Protein AF-A0A523WH81-F1 (afdb_monomer_lite)

Structure (mmCIF, N/CA/C/O backbone):
data_AF-A0A523WH81-F1
#
_entry.id   AF-A0A523WH81-F1
#
loop_
_atom_site.group_PDB
_atom_site.id
_atom_site.type_symbol
_atom_site.label_atom_id
_atom_site.label_alt_id
_atom_site.label_comp_id
_atom_site.label_asym_id
_atom_site.label_entity_id
_atom_site.label_seq_id
_atom_site.pdbx_PDB_ins_code
_atom_site.Cartn_x
_atom_site.Cartn_y
_atom_site.Cartn_z
_atom_site.occupancy
_atom_site.B_iso_or_equiv
_atom_site.auth_seq_id
_atom_site.auth_comp_id
_atom_site.auth_asym_id
_atom_site.auth_atom_id
_atom_site.pdbx_PDB_model_num
ATOM 1 N N . GLU A 1 1 ? -16.259 10.990 -9.607 1.00 39.59 1 GLU A N 1
ATOM 2 C CA . GLU A 1 1 ? -14.886 11.536 -9.579 1.00 39.59 1 GLU A CA 1
ATOM 3 C C . GLU A 1 1 ? -14.543 11.911 -8.141 1.00 39.59 1 GLU A C 1
ATOM 5 O O . GLU A 1 1 ? -15.184 12.793 -7.581 1.00 39.59 1 GLU A O 1
ATOM 10 N N . GLN A 1 2 ? -13.640 11.178 -7.488 1.00 44.00 2 GLN A N 1
ATOM 11 C CA . GLN A 1 2 ? -13.236 11.460 -6.106 1.00 44.00 2 GLN A CA 1
ATOM 12 C C . GLN A 1 2 ? -12.121 12.512 -6.125 1.00 44.00 2 GLN A C 1
ATOM 14 O O . GLN A 1 2 ? -10.969 12.202 -6.406 1.00 44.00 2 GLN A O 1
ATOM 19 N N . LYS A 1 3 ? -12.474 13.777 -5.874 1.00 44.41 3 LYS A N 1
ATOM 20 C CA . LYS A 1 3 ? -11.502 14.854 -5.654 1.00 44.41 3 LYS A CA 1
ATOM 21 C C . LYS A 1 3 ? -10.980 14.772 -4.220 1.00 44.41 3 LYS A C 1
ATOM 23 O O . LYS A 1 3 ? -11.618 15.298 -3.314 1.00 44.41 3 LYS A O 1
ATOM 28 N N . ALA A 1 4 ? -9.814 14.170 -4.016 1.00 52.53 4 ALA A N 1
ATOM 29 C CA . ALA A 1 4 ? -9.009 14.491 -2.843 1.00 52.53 4 ALA A CA 1
ATOM 30 C C . ALA A 1 4 ? -8.348 15.858 -3.106 1.00 52.53 4 ALA A C 1
ATOM 32 O O . ALA A 1 4 ? -7.547 16.006 -4.019 1.00 52.53 4 ALA A O 1
ATOM 33 N N . ALA A 1 5 ? -8.754 16.898 -2.376 1.00 60.88 5 ALA A N 1
ATOM 34 C CA . ALA A 1 5 ? -8.372 18.286 -2.662 1.00 60.88 5 ALA A CA 1
ATOM 35 C C . ALA A 1 5 ? -6.937 18.662 -2.230 1.00 60.88 5 ALA A C 1
ATOM 37 O O . ALA A 1 5 ? -6.553 19.822 -2.364 1.00 60.88 5 ALA A O 1
ATOM 38 N N . THR A 1 6 ? -6.160 17.722 -1.682 1.00 63.28 6 THR A N 1
ATOM 39 C CA . THR A 1 6 ? -4.910 18.032 -0.966 1.00 63.28 6 THR A CA 1
ATOM 40 C C . THR A 1 6 ? -3.666 17.312 -1.474 1.00 63.28 6 THR A C 1
ATOM 42 O O . THR A 1 6 ? -2.598 17.621 -0.960 1.00 63.28 6 THR A O 1
ATOM 45 N N . TYR A 1 7 ? -3.765 16.391 -2.440 1.00 60.06 7 TYR A N 1
ATOM 46 C CA . TYR A 1 7 ? -2.586 15.678 -2.945 1.00 60.06 7 TYR A CA 1
ATOM 47 C C . TYR A 1 7 ? -1.964 16.418 -4.129 1.00 60.06 7 TYR A C 1
ATOM 49 O O . TYR A 1 7 ? -2.679 16.912 -5.010 1.00 60.06 7 TYR A O 1
ATOM 57 N N . LYS A 1 8 ? -0.635 16.499 -4.162 1.00 64.19 8 LYS A N 1
ATOM 58 C CA . LYS A 1 8 ? 0.099 17.019 -5.320 1.00 64.19 8 LYS A CA 1
ATOM 59 C C . LYS A 1 8 ? 0.810 15.889 -6.045 1.00 64.19 8 LYS A C 1
ATOM 61 O O . LYS A 1 8 ? 1.315 14.962 -5.427 1.00 64.19 8 LYS A O 1
ATOM 66 N N . MET A 1 9 ? 0.913 16.006 -7.367 1.00 57.31 9 MET A N 1
ATOM 67 C CA . MET A 1 9 ? 1.643 15.041 -8.202 1.00 57.31 9 MET A CA 1
ATOM 68 C C . MET A 1 9 ? 3.107 14.860 -7.761 1.00 57.31 9 MET A C 1
ATOM 70 O O . MET A 1 9 ? 3.678 13.793 -7.963 1.00 57.31 9 MET A O 1
ATOM 74 N N . GLU A 1 10 ? 3.718 15.877 -7.143 1.00 72.00 10 GLU A N 1
ATOM 75 C CA . GLU A 1 10 ? 5.108 15.805 -6.676 1.00 72.00 10 GLU A CA 1
ATOM 76 C C . GLU A 1 10 ? 5.299 14.935 -5.421 1.00 72.00 10 GLU A C 1
ATOM 78 O O . GLU A 1 10 ? 6.433 14.606 -5.081 1.00 72.00 10 GLU A O 1
ATOM 83 N N . GLU A 1 11 ? 4.219 14.543 -4.734 1.00 68.06 11 GLU A N 1
ATOM 84 C CA . GLU A 1 11 ? 4.272 13.719 -3.515 1.00 68.06 11 GLU A CA 1
ATOM 85 C C . GLU A 1 11 ? 4.609 12.247 -3.808 1.00 68.06 11 GLU A C 1
ATOM 87 O O . GLU A 1 11 ? 4.861 11.470 -2.887 1.00 68.06 11 GLU A O 1
ATOM 92 N N . GLY A 1 12 ? 4.680 11.868 -5.088 1.00 81.56 12 GLY A N 1
ATOM 93 C CA . GLY A 1 12 ? 5.027 10.517 -5.509 1.00 81.56 12 GLY A CA 1
ATOM 94 C C . GLY A 1 12 ? 3.958 9.500 -5.112 1.00 81.56 12 GLY A C 1
ATOM 95 O O . GLY A 1 12 ? 2.760 9.760 -5.208 1.00 81.56 12 GLY A O 1
ATOM 96 N N . VAL A 1 13 ? 4.392 8.306 -4.706 1.00 87.12 13 VAL A N 1
ATOM 97 C CA . VAL A 1 13 ? 3.484 7.235 -4.276 1.00 87.12 13 VAL A CA 1
ATOM 98 C C . VAL A 1 13 ? 3.106 7.457 -2.811 1.00 87.12 13 VAL A C 1
ATOM 100 O O . VAL A 1 13 ? 3.954 7.332 -1.929 1.00 87.12 13 VAL A O 1
ATOM 103 N N . SER A 1 14 ? 1.834 7.770 -2.554 1.00 88.56 14 SER A N 1
ATOM 104 C CA . SER A 1 14 ? 1.283 7.939 -1.204 1.00 88.56 14 SER A CA 1
ATOM 105 C C . SER A 1 14 ? 0.593 6.668 -0.688 1.00 88.56 14 SER A C 1
ATOM 107 O O . SER A 1 14 ? 0.413 5.690 -1.415 1.00 88.56 14 SER A O 1
ATOM 109 N N . CYS A 1 15 ? 0.151 6.689 0.574 1.00 90.19 15 CYS A N 1
ATOM 110 C CA . CYS A 1 15 ? -0.641 5.616 1.183 1.00 90.19 15 CYS A CA 1
ATOM 111 C C . CYS A 1 15 ? -1.884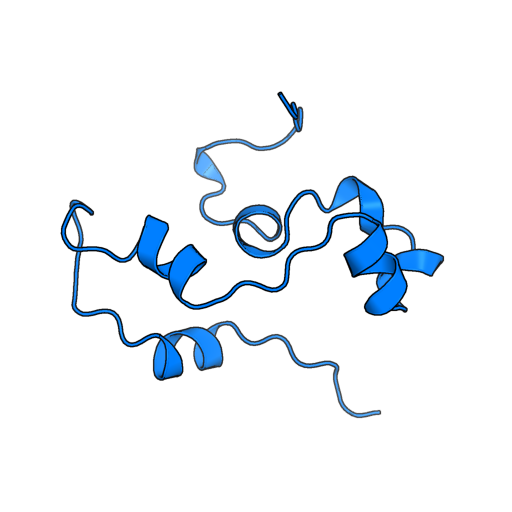 5.271 0.346 1.00 90.19 15 CYS A C 1
ATOM 113 O O . CYS A 1 15 ? -2.238 4.104 0.178 1.00 90.19 15 CYS A O 1
ATOM 115 N N . GLU A 1 16 ? -2.539 6.299 -0.188 1.00 91.12 16 GLU A N 1
ATOM 116 C CA . GLU A 1 16 ? -3.781 6.208 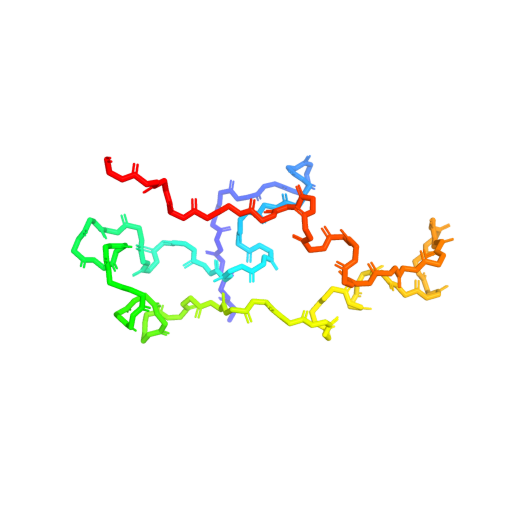-0.948 1.00 91.12 16 GLU A CA 1
ATOM 117 C C . GLU A 1 16 ? -3.586 5.565 -2.320 1.00 91.12 16 GLU A C 1
ATOM 119 O O . GLU A 1 16 ? -4.526 4.967 -2.842 1.00 91.12 16 GLU A O 1
ATOM 124 N N . ALA A 1 17 ? -2.370 5.620 -2.873 1.00 90.06 17 ALA A N 1
ATOM 125 C CA . ALA A 1 17 ? -2.036 4.930 -4.115 1.00 90.06 17 ALA A CA 1
ATOM 126 C C . ALA A 1 17 ? -2.178 3.404 -3.978 1.00 90.06 17 ALA A C 1
ATOM 128 O O . ALA A 1 17 ? -2.510 2.731 -4.949 1.00 90.06 17 ALA A O 1
ATOM 129 N N . CYS A 1 18 ? -1.970 2.871 -2.767 1.00 91.62 18 CYS A N 1
ATOM 130 C CA . CYS A 1 18 ? -2.075 1.441 -2.470 1.00 91.62 18 CYS A CA 1
ATOM 131 C C . CYS A 1 18 ? -3.376 1.069 -1.743 1.00 91.62 18 CYS A C 1
ATOM 133 O O . CYS A 1 18 ? -3.935 -0.000 -1.980 1.00 91.62 18 CYS A O 1
ATOM 135 N N . HIS A 1 19 ? -3.849 1.927 -0.836 1.00 93.69 19 HIS A N 1
ATOM 136 C CA . HIS A 1 19 ? -4.939 1.606 0.090 1.00 93.69 19 HIS A CA 1
ATOM 137 C C . HIS A 1 19 ? -6.249 2.343 -0.190 1.00 93.69 19 HIS A C 1
ATOM 139 O O . HIS A 1 19 ? -7.230 2.105 0.515 1.00 93.69 19 HIS A O 1
ATOM 145 N N . GLY A 1 20 ? -6.306 3.184 -1.223 1.00 91.06 20 GLY A N 1
ATOM 146 C CA . GLY A 1 20 ? -7.481 3.998 -1.515 1.00 91.06 20 GLY A CA 1
ATOM 147 C C . GLY A 1 20 ? -7.614 5.210 -0.579 1.00 91.06 20 GLY A C 1
ATOM 148 O O . GLY A 1 20 ? -6.695 5.538 0.165 1.00 91.06 20 GLY A O 1
ATOM 149 N N . PRO A 1 21 ? -8.742 5.934 -0.622 1.00 92.31 21 PRO A N 1
ATOM 150 C CA . PRO A 1 21 ? -8.882 7.220 0.058 1.00 92.31 21 PRO A CA 1
ATOM 151 C C . PRO A 1 21 ? -8.922 7.090 1.593 1.00 92.31 21 PRO A C 1
ATOM 153 O O . PRO A 1 21 ? -9.956 6.776 2.188 1.00 92.31 21 PRO A O 1
ATOM 156 N N . GLY A 1 22 ? -7.804 7.436 2.241 1.00 91.44 22 GLY A N 1
ATOM 157 C CA . GLY A 1 22 ? -7.600 7.381 3.695 1.00 91.44 22 GLY A CA 1
ATOM 158 C C . GLY A 1 22 ? -8.600 8.169 4.536 1.00 91.44 22 GLY A C 1
ATOM 159 O O . GLY A 1 22 ? -8.829 7.851 5.706 1.00 91.44 22 GLY A O 1
ATOM 160 N N . GLU A 1 23 ? -9.252 9.174 3.952 1.00 92.81 23 GLU A N 1
ATOM 161 C CA . GLU A 1 23 ? -10.239 10.008 4.636 1.00 92.81 23 GLU A CA 1
ATOM 162 C C . GLU A 1 23 ? -11.381 9.200 5.272 1.00 92.81 23 GLU A C 1
ATOM 164 O O . GLU A 1 23 ? -11.846 9.556 6.358 1.00 92.81 23 GLU A O 1
ATOM 169 N N . PHE A 1 24 ? -11.786 8.090 4.653 1.00 93.25 24 PHE A N 1
ATOM 170 C CA . PHE A 1 24 ? -12.930 7.300 5.110 1.00 93.25 24 PHE A CA 1
ATOM 171 C C . PHE A 1 24 ? -12.602 6.324 6.244 1.00 93.25 24 PHE A C 1
ATOM 173 O O . PHE A 1 24 ? -13.508 5.895 6.962 1.00 93.25 24 PHE A O 1
ATOM 180 N N . TYR A 1 25 ? -11.322 6.010 6.457 1.00 94.81 25 TYR A N 1
ATOM 181 C CA . TYR A 1 25 ? -10.882 5.056 7.479 1.00 94.81 25 TYR A CA 1
ATOM 182 C C . TYR A 1 25 ? -9.845 5.609 8.470 1.00 94.81 25 TYR A C 1
ATOM 184 O O . TYR A 1 25 ? -9.410 4.884 9.361 1.00 94.81 25 TYR A O 1
ATOM 192 N N . LYS A 1 26 ? -9.528 6.913 8.424 1.00 93.44 26 LYS A N 1
ATOM 193 C CA . LYS A 1 26 ? -8.599 7.574 9.367 1.00 93.44 26 LYS A CA 1
ATOM 194 C C . LYS A 1 26 ? -9.100 7.719 10.809 1.00 93.44 26 LYS A C 1
ATOM 196 O O . LYS A 1 26 ? -8.316 8.028 11.701 1.00 93.44 26 LYS A O 1
ATOM 201 N N . SER A 1 27 ? -10.401 7.569 11.074 1.00 96.06 27 SER A N 1
ATOM 202 C CA . SER A 1 27 ? -10.909 7.703 12.449 1.00 96.06 27 SER A CA 1
ATOM 203 C C . SER A 1 27 ? -10.423 6.540 13.320 1.00 96.06 27 SER A C 1
ATOM 205 O O . SER A 1 27 ? -10.441 5.397 12.874 1.00 96.06 27 SER A O 1
ATOM 207 N N . MET A 1 28 ? -10.059 6.789 14.585 1.00 95.19 28 MET A N 1
ATOM 208 C CA . MET A 1 28 ? -9.523 5.740 15.475 1.00 95.19 28 MET A CA 1
ATOM 209 C C . MET A 1 28 ? -10.449 4.526 15.630 1.00 95.19 28 MET A C 1
ATOM 211 O O . MET A 1 28 ? -9.972 3.410 15.823 1.00 95.19 28 MET A O 1
ATOM 215 N N . LYS A 1 29 ? -11.771 4.733 15.550 1.00 95.81 29 LYS A N 1
ATOM 216 C CA . LYS A 1 29 ? -12.763 3.651 15.604 1.00 95.81 29 LYS A CA 1
ATOM 217 C C . LYS A 1 29 ? -12.658 2.721 14.391 1.00 95.81 29 LYS A C 1
ATOM 219 O O . LYS A 1 29 ? -12.784 1.515 14.556 1.00 95.81 29 LYS A O 1
ATOM 224 N N . VAL A 1 30 ? -12.444 3.282 13.200 1.00 96.44 30 VAL A N 1
ATOM 225 C CA . VAL A 1 30 ? -12.348 2.522 11.946 1.00 96.44 30 VAL A CA 1
ATOM 226 C C . VAL A 1 30 ? -10.934 1.974 11.756 1.00 96.44 30 VAL A C 1
ATOM 228 O O . VAL A 1 30 ? -10.783 0.783 11.543 1.00 96.44 30 VAL A O 1
ATOM 231 N N . MET A 1 31 ? -9.895 2.792 11.944 1.00 92.12 31 MET A N 1
ATOM 232 C CA . MET A 1 31 ? -8.487 2.424 11.732 1.00 92.12 31 MET A CA 1
ATOM 233 C C . MET A 1 31 ? -8.038 1.203 12.551 1.00 92.12 31 MET A C 1
ATOM 235 O O . MET A 1 31 ? -7.208 0.421 12.098 1.00 92.12 31 MET A O 1
ATOM 239 N N . LYS A 1 32 ? -8.588 1.014 13.758 1.00 92.88 32 LYS A N 1
ATOM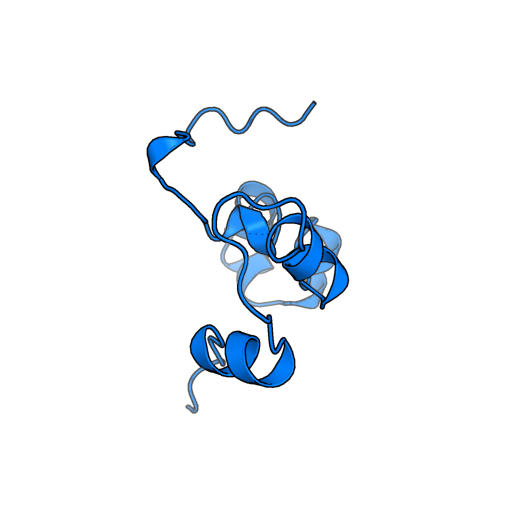 240 C CA . LYS A 1 32 ? -8.271 -0.143 14.614 1.00 92.88 32 LYS A CA 1
ATOM 241 C C . LYS A 1 32 ? -8.923 -1.453 14.157 1.00 92.88 32 LYS A C 1
ATOM 243 O O . LYS A 1 32 ? -8.553 -2.504 14.671 1.00 92.88 32 LYS A O 1
ATOM 248 N N . SER A 1 33 ? -9.889 -1.406 13.240 1.00 95.12 33 SER A N 1
ATOM 249 C CA . SER A 1 33 ? -10.572 -2.580 12.699 1.00 95.12 33 SER A CA 1
ATOM 250 C C . SER A 1 33 ? -10.362 -2.653 11.194 1.00 95.12 33 SER A C 1
ATOM 252 O O . SER A 1 33 ? -10.923 -1.867 10.432 1.00 95.12 33 SER A O 1
ATOM 254 N N . ARG A 1 34 ? -9.582 -3.644 10.755 1.00 93.25 34 ARG A N 1
ATOM 255 C CA . ARG A 1 34 ? -9.360 -3.891 9.326 1.00 93.25 34 ARG A CA 1
ATOM 256 C C . ARG A 1 34 ? -10.678 -4.098 8.583 1.00 93.25 34 ARG A C 1
ATOM 258 O O . ARG A 1 34 ? -10.837 -3.565 7.498 1.00 93.25 34 ARG A O 1
ATOM 265 N N . GLU A 1 35 ? -11.615 -4.833 9.172 1.00 96.50 35 GLU A N 1
ATOM 266 C CA . GLU A 1 35 ? -12.934 -5.087 8.587 1.00 96.50 35 GLU A CA 1
ATOM 267 C C . GLU A 1 35 ? -13.698 -3.783 8.329 1.00 96.50 35 GLU A C 1
ATOM 269 O O . GLU A 1 35 ? -14.066 -3.505 7.190 1.00 96.50 35 GLU A O 1
ATOM 274 N N . LEU A 1 36 ? -13.817 -2.917 9.343 1.00 96.69 36 LEU A N 1
ATOM 275 C CA . LEU A 1 36 ? -14.483 -1.621 9.180 1.00 96.69 36 LEU A CA 1
ATOM 276 C C . LEU A 1 36 ? -13.753 -0.724 8.174 1.00 96.69 36 LEU A C 1
ATOM 278 O O . LEU A 1 36 ? -14.396 0.038 7.457 1.00 96.69 36 LEU A O 1
ATOM 282 N N . ALA A 1 37 ? -12.420 -0.774 8.125 1.00 96.50 37 ALA A N 1
ATOM 283 C CA . ALA A 1 37 ? -11.655 -0.004 7.151 1.00 96.50 37 ALA A CA 1
ATOM 284 C C . ALA A 1 37 ? -11.947 -0.467 5.714 1.00 96.50 37 ALA A C 1
ATOM 286 O O . ALA A 1 37 ? -12.181 0.375 4.847 1.00 96.50 37 ALA A O 1
ATOM 287 N N . LEU A 1 38 ? -12.008 -1.782 5.475 1.00 96.06 38 LEU A N 1
ATOM 288 C CA . LEU A 1 38 ? -12.372 -2.361 4.176 1.00 96.06 38 LEU A CA 1
ATOM 289 C C . LEU A 1 38 ? -13.796 -1.969 3.768 1.00 96.06 38 LEU A C 1
ATOM 291 O O . LEU A 1 38 ? -14.004 -1.502 2.652 1.00 96.06 38 LEU A O 1
ATOM 295 N N . GLU A 1 39 ? -14.762 -2.050 4.687 1.00 96.69 39 GLU A N 1
ATOM 296 C CA . GLU A 1 39 ? -16.140 -1.591 4.445 1.00 96.69 39 GLU A CA 1
ATOM 297 C C . GLU A 1 39 ? -16.221 -0.098 4.094 1.00 96.69 39 GLU A C 1
ATOM 299 O O . GLU A 1 39 ? -17.124 0.337 3.378 1.00 96.69 39 GLU A O 1
ATOM 304 N N . LYS A 1 40 ? -15.283 0.707 4.604 1.00 95.81 40 LYS A N 1
ATOM 305 C CA . LYS A 1 40 ? -15.187 2.149 4.340 1.00 95.81 40 LYS A CA 1
ATOM 306 C C . LYS A 1 40 ? -14.362 2.493 3.099 1.00 95.81 40 LYS A C 1
ATOM 308 O O . LYS A 1 40 ? -14.173 3.676 2.829 1.00 95.81 40 LYS A O 1
ATOM 313 N N . GLY A 1 41 ? -13.931 1.501 2.323 1.00 93.06 41 GLY A N 1
ATOM 314 C CA . GLY A 1 41 ? -13.252 1.706 1.044 1.00 93.06 41 GLY A CA 1
ATOM 315 C C . GLY A 1 41 ? -11.730 1.623 1.106 1.00 93.06 41 GLY A C 1
ATOM 316 O O . GLY A 1 41 ? -11.077 2.036 0.150 1.00 93.06 41 GLY A O 1
ATOM 317 N N . MET A 1 42 ? -11.157 1.094 2.193 1.00 95.69 42 MET A N 1
ATOM 318 C CA . MET A 1 42 ? -9.758 0.672 2.186 1.00 95.69 42 MET A CA 1
ATOM 319 C C . MET A 1 42 ? -9.568 -0.474 1.186 1.00 95.69 42 MET A C 1
ATOM 321 O O . MET A 1 42 ? -10.375 -1.400 1.120 1.00 95.69 42 MET A O 1
ATOM 325 N N . ILE A 1 43 ? -8.465 -0.437 0.450 1.00 94.88 43 ILE A N 1
ATOM 326 C CA . ILE A 1 43 ? -8.058 -1.467 -0.503 1.00 94.88 43 ILE A CA 1
ATOM 327 C C . ILE A 1 43 ? -6.891 -2.257 0.096 1.00 94.88 43 ILE A C 1
ATOM 329 O O . ILE A 1 43 ? -5.991 -1.696 0.729 1.00 94.88 43 ILE A O 1
ATOM 333 N N . ILE A 1 44 ? -6.909 -3.580 -0.083 1.00 93.62 44 ILE A N 1
ATOM 334 C CA . ILE A 1 44 ? -5.714 -4.405 0.110 1.00 93.62 44 ILE A CA 1
ATOM 335 C C . ILE A 1 44 ? -5.061 -4.536 -1.259 1.00 93.62 44 ILE A C 1
ATOM 337 O O . ILE A 1 44 ? -5.663 -5.168 -2.127 1.00 93.62 44 ILE A O 1
ATOM 341 N N . PRO A 1 45 ? -3.885 -3.927 -1.467 1.00 93.44 45 PRO A N 1
ATOM 342 C CA . PRO A 1 45 ? -3.216 -3.986 -2.753 1.00 93.44 45 PRO A CA 1
ATOM 343 C C . PRO A 1 45 ? -2.828 -5.430 -3.077 1.00 93.44 45 PRO A C 1
ATOM 345 O O . PRO A 1 45 ? -2.410 -6.191 -2.198 1.00 93.44 45 PRO A O 1
ATOM 348 N N . ASP A 1 46 ? -2.952 -5.787 -4.348 1.00 94.88 46 ASP A N 1
ATOM 349 C CA . ASP A 1 46 ? -2.490 -7.046 -4.913 1.00 94.88 46 ASP A CA 1
ATOM 350 C C . ASP A 1 46 ? -1.440 -6.794 -6.006 1.00 94.88 46 ASP A C 1
ATOM 352 O O . ASP A 1 46 ? -1.035 -5.659 -6.273 1.00 94.88 46 ASP A O 1
ATOM 356 N N . GLU A 1 47 ? -0.963 -7.870 -6.629 1.00 95.62 47 GLU A N 1
ATOM 357 C CA . GLU A 1 47 ? 0.041 -7.773 -7.685 1.00 95.62 47 GLU A CA 1
ATOM 358 C C . GLU A 1 47 ? -0.458 -6.991 -8.906 1.00 95.62 47 GLU A C 1
ATOM 360 O O . GLU A 1 47 ? 0.324 -6.268 -9.526 1.00 95.62 47 GLU A O 1
ATOM 365 N N . ALA A 1 48 ? -1.753 -7.080 -9.223 1.00 95.12 48 ALA A N 1
ATOM 366 C CA . ALA A 1 48 ? -2.333 -6.387 -10.366 1.00 95.12 48 ALA A CA 1
ATOM 367 C C . ALA A 1 48 ? -2.243 -4.865 -10.197 1.00 95.12 48 ALA A C 1
ATOM 369 O O . ALA A 1 48 ? -1.878 -4.166 -11.145 1.00 95.12 48 ALA A O 1
ATOM 370 N N . LEU A 1 49 ? -2.487 -4.351 -8.985 1.00 94.00 49 LEU A N 1
ATOM 371 C CA . LEU A 1 49 ? -2.274 -2.935 -8.690 1.00 94.00 49 LEU A CA 1
ATOM 372 C C . LEU A 1 49 ? -0.810 -2.534 -8.895 1.00 94.00 49 LEU A C 1
ATOM 374 O O . LEU A 1 49 ? -0.531 -1.512 -9.508 1.00 94.00 49 LEU A O 1
ATOM 378 N N . CYS A 1 50 ? 0.147 -3.334 -8.425 1.00 93.75 50 CYS A N 1
ATOM 379 C CA . CYS A 1 50 ? 1.565 -3.010 -8.599 1.00 93.75 50 CYS A CA 1
ATOM 380 C C . CYS A 1 50 ? 1.967 -2.986 -10.081 1.00 93.75 50 CYS A C 1
ATOM 382 O O . CYS A 1 50 ? 2.708 -2.102 -10.519 1.00 93.75 50 CYS A O 1
ATOM 384 N N . GLN A 1 51 ? 1.444 -3.927 -10.866 1.00 94.56 51 GLN A N 1
ATOM 385 C CA . GLN A 1 51 ? 1.692 -4.021 -12.301 1.00 94.56 51 GLN A CA 1
ATOM 386 C C . GLN A 1 51 ? 1.017 -2.900 -13.109 1.00 94.56 51 GLN A C 1
ATOM 388 O O . GLN A 1 51 ? 1.374 -2.716 -14.269 1.00 94.56 51 GLN A O 1
ATOM 393 N N . SER A 1 52 ? 0.130 -2.076 -12.531 1.00 92.50 52 SER A N 1
ATOM 394 C CA . SER A 1 52 ? -0.399 -0.895 -13.235 1.00 92.50 52 SER A CA 1
ATOM 395 C C . SER A 1 52 ? 0.685 0.143 -13.547 1.00 92.50 52 SER A C 1
ATOM 397 O O . SER A 1 52 ? 0.547 0.904 -14.500 1.00 92.50 52 SER A O 1
ATOM 399 N N . CYS A 1 53 ? 1.765 0.163 -12.757 1.00 91.44 53 CYS A N 1
ATOM 400 C CA . CYS A 1 53 ? 2.910 1.061 -12.935 1.00 91.44 53 CYS A CA 1
ATOM 401 C C . CYS A 1 53 ? 4.221 0.296 -13.179 1.00 91.44 53 CYS A C 1
ATOM 403 O O . CYS A 1 53 ? 5.091 0.769 -13.909 1.00 91.44 53 CYS A O 1
ATOM 405 N N . HIS A 1 54 ? 4.385 -0.888 -12.581 1.00 92.50 54 HIS A N 1
ATOM 406 C CA . HIS A 1 54 ? 5.566 -1.738 -12.751 1.00 92.50 54 HIS A CA 1
ATOM 407 C C . HIS A 1 54 ? 5.413 -2.696 -13.940 1.00 92.50 54 HIS A C 1
ATOM 409 O O . HIS A 1 54 ? 5.452 -3.917 -13.787 1.00 92.50 54 HIS A O 1
ATOM 415 N N . ASN A 1 55 ? 5.247 -2.134 -15.136 1.00 94.69 55 ASN A N 1
ATOM 416 C CA . ASN A 1 55 ? 5.060 -2.869 -16.388 1.00 94.69 55 ASN A CA 1
ATOM 417 C C . ASN A 1 55 ? 5.992 -2.353 -17.503 1.00 94.69 55 ASN A C 1
ATOM 419 O O . ASN A 1 55 ? 6.560 -1.267 -17.361 1.00 94.69 55 ASN A O 1
ATOM 423 N N . PRO A 1 56 ? 6.142 -3.101 -18.616 1.00 95.81 56 PRO A N 1
ATOM 424 C CA . PRO A 1 56 ? 7.019 -2.724 -19.728 1.00 95.81 56 PRO A CA 1
ATOM 425 C C . PRO A 1 56 ? 6.706 -1.388 -20.414 1.00 95.81 56 PRO A C 1
ATOM 427 O O . PRO A 1 56 ? 7.560 -0.880 -21.134 1.00 95.81 56 PRO A O 1
ATOM 430 N N . GLU A 1 57 ? 5.515 -0.817 -20.216 1.00 94.75 57 GLU A N 1
ATOM 431 C CA . GLU A 1 57 ? 5.147 0.494 -20.768 1.00 94.75 57 GLU A CA 1
ATOM 432 C C . GLU A 1 57 ? 5.734 1.652 -19.944 1.00 94.75 57 GLU A C 1
ATOM 434 O O . GLU A 1 57 ? 5.811 2.786 -20.420 1.00 94.75 57 GLU A O 1
ATOM 439 N N . SER A 1 58 ? 6.189 1.378 -18.717 1.00 90.88 58 SER A N 1
ATOM 440 C CA . SER A 1 58 ? 6.847 2.368 -17.870 1.00 90.88 58 SER A CA 1
ATOM 441 C C . SER A 1 58 ? 8.194 2.798 -18.473 1.00 90.88 58 SER A C 1
ATOM 443 O O . SER A 1 58 ? 9.044 1.941 -18.736 1.00 90.88 58 SER A O 1
ATOM 445 N N . PRO A 1 59 ? 8.469 4.111 -18.632 1.00 91.19 59 PRO A N 1
ATOM 446 C CA . PRO A 1 59 ? 9.709 4.610 -19.241 1.00 91.19 59 PRO A CA 1
ATOM 447 C 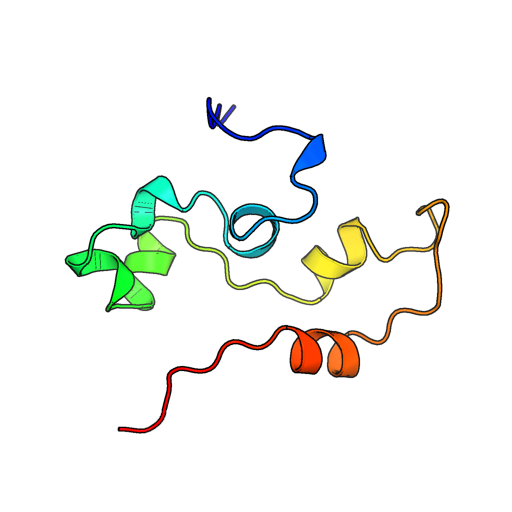C . PRO A 1 59 ? 10.993 4.139 -18.548 1.00 91.19 59 PRO A C 1
ATOM 449 O O . PRO A 1 59 ? 12.076 4.179 -19.127 1.00 91.19 59 PRO A O 1
ATOM 452 N N . THR A 1 60 ? 10.882 3.733 -17.285 1.00 91.06 60 THR A N 1
ATOM 453 C CA . THR A 1 60 ? 11.990 3.300 -16.431 1.00 91.06 60 THR A CA 1
ATOM 454 C C . THR A 1 60 ? 11.882 1.823 -16.046 1.00 91.06 60 THR A C 1
ATOM 456 O O . THR A 1 60 ? 12.500 1.402 -15.064 1.00 91.06 60 THR A O 1
ATOM 459 N N . TYR A 1 61 ? 11.104 1.035 -16.801 1.00 93.06 61 TYR A N 1
ATOM 460 C CA . TYR A 1 61 ? 10.825 -0.359 -16.483 1.00 93.06 61 TYR A CA 1
ATOM 461 C C . TYR A 1 61 ? 12.097 -1.188 -16.282 1.00 93.06 61 TYR A C 1
ATOM 463 O O . TYR A 1 61 ? 13.045 -1.165 -17.070 1.00 93.06 61 TYR A O 1
ATOM 471 N N . LYS A 1 62 ? 12.067 -1.971 -15.208 1.00 92.00 62 LYS A N 1
ATOM 472 C CA . LYS A 1 62 ? 12.980 -3.071 -14.912 1.00 92.00 62 LYS A CA 1
ATOM 473 C C . LYS A 1 62 ? 12.129 -4.253 -14.473 1.00 92.00 62 LYS A C 1
ATOM 475 O O . LYS A 1 62 ? 11.005 -4.052 -14.014 1.00 92.00 62 LYS A O 1
ATOM 480 N N . GLU A 1 63 ? 12.679 -5.460 -14.583 1.00 93.56 63 GLU A N 1
ATOM 481 C CA . GLU A 1 63 ? 12.018 -6.673 -14.096 1.00 93.56 63 GLU A CA 1
ATOM 482 C C . GLU A 1 63 ? 11.485 -6.459 -12.669 1.00 93.56 63 GLU A C 1
ATOM 484 O O . GLU A 1 63 ? 12.233 -6.093 -11.758 1.00 93.56 63 GLU A O 1
ATOM 489 N N . PHE A 1 64 ? 10.176 -6.650 -12.494 1.00 95.25 64 PHE A N 1
ATOM 490 C CA . PHE A 1 64 ? 9.491 -6.430 -11.228 1.00 95.25 64 PHE A CA 1
ATOM 491 C C . PHE A 1 64 ? 9.177 -7.767 -10.563 1.00 95.25 64 PHE A C 1
ATOM 493 O O . PHE A 1 64 ? 8.384 -8.557 -11.067 1.00 95.25 64 PHE A O 1
ATOM 500 N N . LYS A 1 65 ? 9.791 -8.006 -9.403 1.00 95.88 65 LYS A N 1
ATOM 501 C CA . LYS A 1 65 ? 9.557 -9.200 -8.587 1.00 95.88 65 LYS A CA 1
ATOM 502 C C . LYS A 1 65 ? 8.634 -8.858 -7.426 1.00 95.88 65 LYS A C 1
ATOM 504 O O . LYS A 1 65 ? 9.099 -8.476 -6.351 1.00 95.88 65 LYS A O 1
ATOM 509 N N . PHE A 1 66 ? 7.328 -9.014 -7.633 1.00 94.38 66 PHE A N 1
ATOM 510 C CA . PHE A 1 66 ? 6.298 -8.635 -6.659 1.00 94.38 66 PHE A CA 1
ATOM 511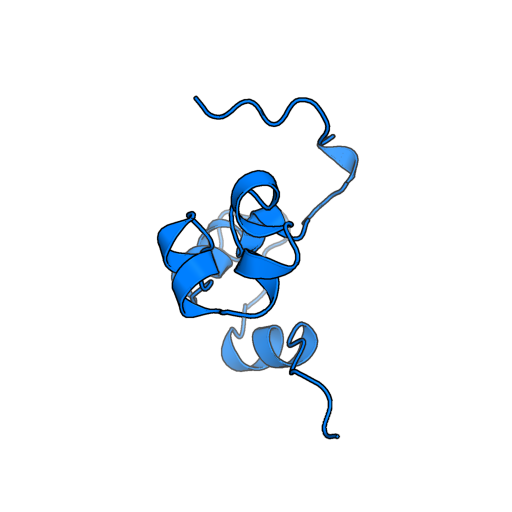 C C . PHE A 1 66 ? 6.563 -9.188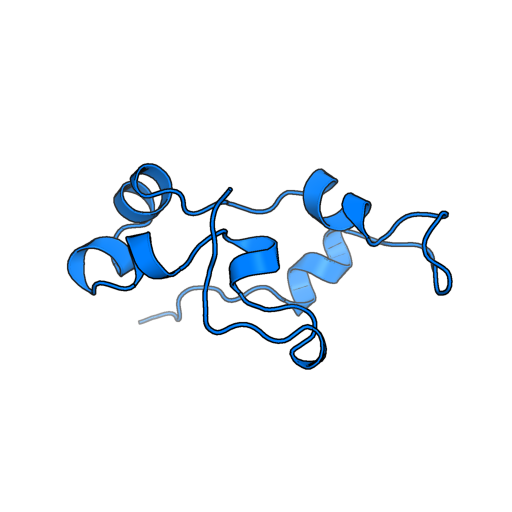 -5.249 1.00 94.38 66 PHE A C 1
ATOM 513 O O . PHE A 1 66 ? 6.588 -8.437 -4.276 1.00 94.38 66 PHE A O 1
ATOM 520 N N . ALA A 1 67 ? 6.861 -10.486 -5.140 1.00 95.06 67 ALA A N 1
ATOM 521 C CA . ALA A 1 67 ? 7.101 -11.144 -3.854 1.00 95.06 67 ALA A CA 1
ATOM 522 C C . ALA A 1 67 ? 8.314 -10.590 -3.077 1.00 95.06 67 ALA A C 1
ATOM 524 O O . ALA A 1 67 ? 8.367 -10.716 -1.853 1.00 95.06 67 ALA A O 1
ATOM 525 N N . GLU A 1 68 ? 9.298 -10.006 -3.765 1.00 96.44 68 GLU A N 1
ATOM 526 C CA . GLU A 1 68 ? 10.446 -9.345 -3.137 1.00 96.44 68 GLU A CA 1
ATOM 527 C C . GLU A 1 68 ? 10.107 -7.895 -2.777 1.00 96.44 68 GLU A C 1
ATOM 529 O O . GLU A 1 68 ? 10.376 -7.464 -1.657 1.00 96.44 68 GLU A O 1
ATOM 534 N N . ALA A 1 69 ? 9.455 -7.168 -3.689 1.00 94.06 69 ALA A N 1
ATOM 535 C CA . ALA A 1 69 ? 9.093 -5.765 -3.506 1.00 94.06 69 ALA A CA 1
ATOM 536 C C . ALA A 1 69 ? 8.117 -5.553 -2.337 1.00 94.06 69 ALA A C 1
ATOM 538 O O . ALA A 1 69 ? 8.340 -4.679 -1.502 1.00 94.06 69 ALA A O 1
ATOM 539 N N . VAL A 1 70 ? 7.083 -6.395 -2.208 1.00 94.00 70 VAL A N 1
ATOM 540 C CA . VAL A 1 70 ? 6.093 -6.287 -1.119 1.00 94.00 70 VAL A CA 1
ATOM 541 C C . VAL A 1 70 ? 6.743 -6.426 0.256 1.00 94.00 70 VAL A C 1
ATOM 543 O O . VAL A 1 70 ? 6.342 -5.747 1.197 1.00 94.00 70 VAL A O 1
ATOM 546 N N . LYS A 1 71 ? 7.785 -7.255 0.384 1.00 95.00 71 LYS A N 1
ATOM 547 C CA . LYS A 1 71 ? 8.508 -7.419 1.655 1.00 95.00 71 LYS A CA 1
ATOM 548 C C . LYS A 1 71 ? 9.227 -6.142 2.084 1.00 95.00 71 LYS A C 1
ATOM 550 O O . LYS A 1 71 ? 9.373 -5.920 3.278 1.00 95.00 71 LYS A O 1
ATOM 555 N N . GLN A 1 72 ? 9.667 -5.316 1.135 1.00 93.06 72 GLN A N 1
ATOM 556 C CA . GLN A 1 72 ? 10.384 -4.071 1.426 1.00 93.06 72 GLN A CA 1
ATOM 557 C C . GLN A 1 72 ? 9.455 -2.959 1.922 1.00 93.06 72 GLN A C 1
ATOM 559 O O . GLN A 1 72 ? 9.894 -2.093 2.671 1.00 93.06 72 GLN A O 1
ATOM 564 N N . ILE A 1 73 ? 8.182 -2.990 1.521 1.00 91.56 73 ILE A N 1
ATOM 565 C CA . ILE A 1 73 ? 7.180 -1.973 1.879 1.00 91.56 73 ILE A CA 1
ATOM 566 C C . ILE A 1 73 ? 6.205 -2.440 2.969 1.00 91.56 73 ILE A C 1
ATOM 568 O O . ILE A 1 73 ? 5.325 -1.686 3.378 1.00 91.56 73 ILE A O 1
ATOM 572 N N . ALA A 1 74 ? 6.328 -3.686 3.431 1.00 92.06 74 ALA A N 1
ATOM 573 C CA . ALA A 1 74 ? 5.435 -4.251 4.428 1.00 92.06 74 ALA A CA 1
ATOM 574 C C . ALA A 1 74 ? 5.512 -3.474 5.752 1.00 92.06 74 ALA A C 1
ATOM 576 O O . ALA A 1 74 ? 6.584 -3.291 6.326 1.00 92.06 74 ALA A O 1
ATOM 577 N N . HIS A 1 75 ? 4.350 -3.083 6.272 1.00 90.50 75 HIS A N 1
ATOM 578 C CA . HIS A 1 75 ? 4.200 -2.417 7.566 1.00 90.50 75 HIS A CA 1
ATOM 579 C C . HIS A 1 75 ? 3.342 -3.283 8.512 1.00 90.50 75 HIS A C 1
ATOM 581 O O . HIS A 1 75 ? 2.141 -3.029 8.681 1.00 90.50 75 HIS A O 1
ATOM 587 N N . PRO A 1 76 ? 3.918 -4.357 9.095 1.00 90.19 76 PRO A N 1
ATOM 588 C CA . PRO A 1 76 ? 3.197 -5.227 10.016 1.00 90.19 76 PRO A CA 1
ATOM 589 C C . PRO A 1 76 ? 2.849 -4.490 11.313 1.00 90.19 76 PRO A C 1
ATOM 591 O O . PRO A 1 76 ? 3.560 -3.584 11.750 1.00 90.19 76 PRO A O 1
ATOM 594 N N . THR A 1 77 ? 1.754 -4.898 11.954 1.00 85.75 77 THR A N 1
ATOM 595 C CA . THR A 1 77 ? 1.432 -4.419 13.301 1.00 85.75 77 THR A CA 1
ATOM 596 C C . THR A 1 77 ? 2.538 -4.865 14.265 1.00 85.75 77 THR A C 1
ATOM 598 O O . THR A 1 77 ? 2.837 -6.060 14.285 1.00 85.75 77 THR A O 1
ATOM 601 N N . PRO A 1 78 ? 3.144 -3.949 15.046 1.00 87.31 78 PRO A N 1
ATOM 602 C CA . PRO A 1 78 ? 4.181 -4.308 16.006 1.00 87.31 78 PRO A CA 1
ATOM 603 C C . PRO A 1 78 ? 3.699 -5.363 17.001 1.00 87.31 78 PRO A C 1
ATOM 605 O O . PRO A 1 78 ? 2.531 -5.359 17.408 1.00 87.31 78 PRO A O 1
ATOM 608 N N . GLU A 1 79 ? 4.611 -6.240 17.411 1.00 86.31 79 GLU A N 1
ATOM 609 C CA . GLU A 1 79 ? 4.376 -7.133 18.543 1.00 86.31 79 GLU A CA 1
ATOM 610 C C . GLU A 1 79 ? 4.227 -6.306 19.834 1.00 86.31 79 GLU A C 1
ATOM 612 O O . GLU A 1 79 ? 4.764 -5.200 19.940 1.00 86.31 79 GLU A O 1
ATOM 617 N N . LYS A 1 80 ? 3.410 -6.804 20.768 1.00 68.62 80 LYS A N 1
ATOM 618 C CA . LYS A 1 80 ? 3.057 -6.106 22.015 1.00 68.62 80 LYS A CA 1
ATOM 619 C C . LYS A 1 80 ? 4.192 -6.092 23.028 1.00 68.62 80 LYS A C 1
ATOM 621 O O . LYS A 1 80 ? 4.883 -7.126 23.137 1.00 68.62 80 LYS A O 1
#

Radius of gyration: 14.73 Å; chains: 1; bounding box: 29×29×43 Å

Foldseek 3Di:
DDDPPDDDPVVPDDPCLAFNDCVQQVDPVRVVDPVSSVVSRTDHGDVVSVCVAQDPVHPPHDDDDPVVVCVVVDDDDDDD

Secondary structure (DSSP, 8-state):
----TT--GGG-S-HHHHH--GGGT-SHHHHT-HHHHHHTT-----HHHHHTTSSTTSTT-----HHHHHHHH--PPPP-

Sequence (80 aa):
EQKAATYKMEEGVSCEACHGPGEFYKSMKVMKSRELALEKGMIIPDEALCQSCHNPESPTYKEFKFAEAVKQIAHPTPEK

pLDDT: mean 87.77, std 13.42, range [39.59, 96.69]